Protein AF-A0AA39C8E6-F1 (afdb_monomer_lite)

Radius of gyration: 32.28 Å; chains: 1; bounding box: 75×62×58 Å

Sequence (168 aa):
MKTKFEVIIWYKMNLIAKLMSVDSYNWTKIEKTLNQGYHQQRESKMFLYKLCTLLILVLIILMSCFNDTNAGARKRFRRSPLINLHCPNHYGFYENEKLSAILKLDKVCDDCYYLFREPFIHTSCRNNCFTSKYFKYCAENLLLDDDEMKQLKDNVKTLQPSLLEFWT

InterPro domains:
  IPR001166 Hyperglycemic hormone [PR00550] (98-114)
  IPR001166 Hyperglycemic hormone [PR00550] (114-129)
  IPR001166 Hyperglycemic hormone [PR00550] (129-139)
  IPR018251 Crustacean neurohormone, conserved site [PS01250] (121-138)
  IPR031098 Crustacean CHH/MIH/GIH neurohormone family [PF01147] (100-156)
  IPR031098 Crustacean CHH/MIH/GIH neurohormone family [PTHR35981] (45-161)
  IPR035957 Crustacean CHH/MIH/GIH neurohormone superfamily [G3DSA:1.10.2010.10] (81-162)
  IPR035957 Crustacean CHH/MIH/GIH neurohormone superfamily [SSF81778] (91-159)

Foldseek 3Di:
DDDPVVVVVVVVVVVVCVVPPPPDDPVVVVVVVVVVVVVVPCPVVVVVVVVVVVVVVVVVVVVVVVPVVPPPPPPPPPPPPCVPQDAVQPPDPPDPLLVVLLVLLLVLLVVLCVVVVDPVLSVQCSPNNNLHPSSVVSVVVVPDDPVSVVSNLVSSCVRPVPRNVSPD

Structure (mmCIF, N/CA/C/O backbone):
data_AF-A0AA39C8E6-F1
#
_entry.id   AF-A0AA39C8E6-F1
#
loop_
_atom_site.group_PDB
_atom_site.id
_atom_site.type_symbol
_atom_site.label_atom_id
_atom_site.label_alt_id
_atom_site.label_comp_id
_atom_site.label_asym_id
_atom_site.label_entity_id
_atom_site.label_seq_id
_atom_site.pdbx_PDB_ins_code
_atom_site.Cartn_x
_atom_site.Cartn_y
_atom_site.Cartn_z
_atom_site.occupancy
_atom_site.B_iso_or_equiv
_atom_site.auth_seq_id
_atom_site.auth_comp_id
_atom_site.auth_asym_id
_atom_site.auth_atom_id
_atom_site.pdbx_PDB_model_num
ATOM 1 N N . MET A 1 1 ? 25.438 -30.500 -33.688 1.00 45.16 1 MET A N 1
ATOM 2 C CA . MET A 1 1 ? 24.826 -29.202 -34.043 1.00 45.16 1 MET A CA 1
ATOM 3 C C . MET A 1 1 ? 25.709 -28.115 -33.428 1.00 45.16 1 MET A C 1
ATOM 5 O O . MET A 1 1 ? 25.653 -27.929 -32.221 1.00 45.16 1 MET A O 1
ATOM 9 N N . LYS A 1 2 ? 26.653 -27.538 -34.190 1.00 53.69 2 LYS A N 1
ATOM 10 C CA . LYS A 1 2 ? 27.642 -26.584 -33.643 1.00 53.69 2 LYS A CA 1
ATOM 11 C C . LYS A 1 2 ? 26.979 -25.221 -33.430 1.00 53.69 2 LYS A C 1
ATOM 13 O O . LYS A 1 2 ? 26.263 -24.746 -34.309 1.00 53.69 2 LYS A O 1
ATOM 18 N N . THR A 1 3 ? 27.166 -24.626 -32.254 1.00 64.88 3 THR A N 1
ATOM 19 C CA . THR A 1 3 ? 26.584 -23.320 -31.913 1.00 64.88 3 THR A CA 1
ATOM 20 C C . THR A 1 3 ? 27.220 -22.222 -32.770 1.00 64.88 3 THR A C 1
ATOM 22 O O . THR A 1 3 ? 28.367 -22.343 -33.203 1.00 64.88 3 THR A O 1
ATOM 25 N N . LYS A 1 4 ? 26.494 -21.118 -33.011 1.00 63.19 4 LYS A N 1
ATOM 26 C CA . LYS A 1 4 ? 26.994 -19.959 -33.786 1.00 63.19 4 LYS A CA 1
ATOM 27 C C . LYS A 1 4 ? 28.356 -19.449 -33.283 1.00 63.19 4 LYS A C 1
ATOM 29 O O . LYS A 1 4 ? 29.141 -18.932 -34.069 1.00 63.19 4 LYS A O 1
ATOM 34 N N . PHE A 1 5 ? 28.652 -19.644 -31.998 1.00 52.03 5 PHE A N 1
ATOM 35 C CA . PHE A 1 5 ? 29.916 -19.262 -31.374 1.00 52.03 5 PHE A CA 1
ATOM 36 C C . PHE A 1 5 ? 31.109 -20.112 -31.849 1.00 52.03 5 PHE A C 1
ATOM 38 O O . PHE A 1 5 ? 32.183 -19.565 -32.090 1.00 52.03 5 PHE A O 1
ATOM 45 N N . GLU A 1 6 ? 30.928 -21.418 -32.074 1.00 57.59 6 GLU A N 1
ATOM 46 C CA . GLU A 1 6 ? 32.010 -22.290 -32.559 1.00 57.59 6 GLU A CA 1
ATOM 47 C C . GLU A 1 6 ? 32.420 -21.977 -33.999 1.00 57.59 6 GLU A C 1
ATOM 49 O O . GLU A 1 6 ? 33.600 -22.036 -34.339 1.00 57.59 6 GLU A O 1
ATOM 54 N N . VAL A 1 7 ? 31.455 -21.591 -34.838 1.00 67.50 7 VAL A N 1
ATOM 55 C CA . VAL A 1 7 ? 31.718 -21.195 -36.230 1.00 67.50 7 VAL A CA 1
ATOM 56 C C . VAL A 1 7 ? 32.556 -19.917 -36.276 1.00 67.50 7 VAL A C 1
ATOM 58 O O . VAL A 1 7 ? 33.489 -19.815 -37.069 1.00 67.50 7 VAL A O 1
ATOM 61 N N . ILE A 1 8 ? 32.270 -18.964 -35.385 1.00 66.75 8 ILE A N 1
ATOM 62 C CA . ILE A 1 8 ? 32.994 -17.690 -35.292 1.00 66.75 8 ILE A CA 1
ATOM 63 C C . ILE A 1 8 ? 34.424 -17.905 -34.789 1.00 66.75 8 ILE A C 1
ATOM 65 O O . ILE A 1 8 ? 35.355 -17.307 -35.330 1.00 66.75 8 ILE A O 1
ATOM 69 N N . ILE A 1 9 ? 34.619 -18.768 -33.786 1.00 70.56 9 ILE A N 1
ATOM 70 C CA . ILE A 1 9 ? 35.957 -19.107 -33.282 1.00 70.56 9 ILE A CA 1
ATOM 71 C C . ILE A 1 9 ? 36.775 -19.788 -34.381 1.00 70.56 9 ILE A C 1
ATOM 73 O O . ILE A 1 9 ? 37.915 -19.391 -34.616 1.00 70.56 9 ILE A O 1
ATOM 77 N N . TRP A 1 10 ? 36.182 -20.737 -35.110 1.00 75.69 10 TRP A N 1
ATOM 78 C CA . TRP A 1 10 ? 36.846 -21.401 -36.231 1.00 75.69 10 TRP A CA 1
ATOM 79 C C . TRP A 1 10 ? 37.270 -20.403 -37.317 1.00 75.69 10 TRP A C 1
ATOM 81 O O . TRP A 1 10 ? 38.420 -20.419 -37.753 1.00 75.69 10 TRP A O 1
ATOM 91 N N . TYR A 1 11 ? 36.390 -19.469 -37.692 1.00 72.06 11 TYR A N 1
ATOM 92 C CA . TYR A 1 11 ? 36.696 -18.449 -38.699 1.00 72.06 11 TYR A CA 1
ATOM 93 C C . TYR A 1 11 ? 37.813 -17.497 -38.258 1.00 72.06 11 TYR A C 1
ATOM 95 O O . TYR A 1 11 ? 38.703 -17.179 -39.046 1.00 72.06 11 TYR A O 1
ATOM 103 N N . LYS A 1 12 ? 37.798 -17.062 -36.992 1.00 77.38 12 LYS A N 1
ATOM 104 C CA . LYS A 1 12 ? 38.833 -16.176 -36.441 1.00 77.38 12 LYS A CA 1
ATOM 105 C C . LYS A 1 12 ? 40.186 -16.869 -36.332 1.00 77.38 12 LYS A C 1
ATOM 107 O O . LYS A 1 12 ? 41.192 -16.273 -36.697 1.00 77.38 12 LYS A O 1
ATOM 112 N N . MET A 1 13 ? 40.215 -18.119 -35.876 1.00 73.19 13 MET A N 1
ATOM 113 C CA . MET A 1 13 ? 41.457 -18.890 -35.784 1.00 73.19 13 MET A CA 1
ATOM 114 C C . MET A 1 13 ? 42.050 -19.167 -37.169 1.00 73.19 13 MET A C 1
ATOM 116 O O . MET A 1 13 ? 43.257 -19.037 -37.352 1.00 73.19 13 MET A O 1
ATOM 120 N N . ASN A 1 14 ? 41.209 -19.460 -38.163 1.00 68.44 14 ASN A N 1
ATOM 121 C CA . ASN A 1 14 ? 41.651 -19.691 -39.538 1.00 68.44 14 ASN A CA 1
ATOM 122 C C . ASN A 1 14 ? 42.183 -18.402 -40.200 1.00 68.44 14 ASN A C 1
ATOM 124 O O . ASN A 1 14 ? 43.194 -18.422 -40.897 1.00 68.44 14 ASN A O 1
ATOM 128 N N . LEU A 1 15 ? 41.556 -17.253 -39.921 1.00 69.12 15 LEU A N 1
ATOM 129 C CA . LEU A 1 15 ? 42.025 -15.951 -40.404 1.00 69.12 15 LEU A CA 1
ATOM 130 C C . LEU A 1 15 ? 43.376 -15.556 -39.785 1.00 69.12 15 LEU A C 1
ATOM 132 O O . LEU A 1 15 ? 44.253 -15.076 -40.495 1.00 69.12 15 LEU A O 1
ATOM 136 N N . ILE A 1 16 ? 43.563 -15.800 -38.484 1.00 67.81 16 ILE A N 1
ATOM 137 C CA . ILE A 1 16 ? 44.834 -15.546 -37.790 1.00 67.81 16 ILE A CA 1
ATOM 138 C C . ILE A 1 16 ? 45.936 -16.471 -38.322 1.00 67.81 16 ILE A C 1
ATOM 140 O O . ILE A 1 16 ? 47.034 -16.002 -38.609 1.00 67.81 16 ILE A O 1
ATOM 144 N N . ALA A 1 17 ? 45.641 -17.756 -38.540 1.00 61.72 17 ALA A N 1
ATOM 145 C CA . ALA A 1 17 ? 46.598 -18.701 -39.117 1.00 61.72 17 ALA A CA 1
ATOM 146 C C . ALA A 1 17 ? 47.059 -18.273 -40.522 1.00 61.72 17 ALA A C 1
ATOM 148 O O . ALA A 1 17 ? 48.250 -18.322 -40.829 1.00 61.72 17 ALA A O 1
ATOM 149 N N . LYS A 1 18 ? 46.131 -17.767 -41.346 1.00 68.94 18 LYS A N 1
ATOM 150 C CA . LYS A 1 18 ? 46.417 -17.284 -42.703 1.00 68.94 18 LYS A CA 1
ATOM 151 C C . LYS A 1 18 ? 47.224 -15.978 -42.728 1.00 68.94 18 LYS A C 1
ATOM 153 O O . LYS A 1 18 ? 47.956 -15.745 -43.683 1.00 68.94 18 LYS A O 1
ATOM 158 N N . LEU A 1 19 ? 47.123 -15.154 -41.680 1.00 61.25 19 LEU A N 1
ATOM 159 C CA . LEU A 1 19 ? 47.907 -13.922 -41.510 1.00 61.25 19 LEU A CA 1
ATOM 160 C C . LEU A 1 19 ? 49.355 -14.177 -41.067 1.00 61.25 19 LEU A C 1
ATOM 162 O O . LEU A 1 19 ? 50.203 -13.314 -41.270 1.00 61.25 19 LEU A O 1
ATOM 166 N N . MET A 1 20 ? 49.652 -15.335 -40.472 1.00 54.06 20 MET A N 1
ATOM 167 C CA . MET A 1 20 ? 50.971 -15.614 -39.892 1.00 54.06 20 MET A CA 1
ATOM 168 C C . MET A 1 20 ? 51.906 -16.443 -40.792 1.00 54.06 20 MET A C 1
ATOM 170 O O . MET A 1 20 ? 53.027 -16.709 -40.373 1.00 54.06 20 MET A O 1
ATOM 174 N N . SER A 1 21 ? 51.504 -16.842 -42.012 1.00 52.75 21 SER A N 1
ATOM 175 C CA . SER A 1 21 ? 52.337 -17.674 -42.914 1.00 52.75 21 SER A CA 1
ATOM 176 C C . SER A 1 21 ? 52.902 -18.941 -42.228 1.00 52.75 21 SER A C 1
ATOM 178 O O . SER A 1 21 ? 54.016 -19.385 -42.518 1.00 52.75 21 SER A O 1
ATOM 180 N N . VAL A 1 22 ? 52.162 -19.522 -41.277 1.00 53.75 22 VAL A N 1
ATOM 181 C CA . VAL A 1 22 ? 52.589 -20.724 -40.545 1.00 53.75 22 VAL A CA 1
ATOM 182 C C . VAL A 1 22 ? 52.001 -21.956 -41.233 1.00 53.75 22 VAL A C 1
ATOM 184 O O . VAL A 1 22 ? 50.956 -22.457 -40.832 1.00 53.75 22 VAL A O 1
ATOM 187 N N . ASP A 1 23 ? 52.686 -22.468 -42.255 1.00 55.69 23 ASP A N 1
ATOM 188 C CA . ASP A 1 23 ? 52.251 -23.654 -43.017 1.00 55.69 23 ASP A CA 1
ATOM 189 C C . ASP A 1 23 ? 52.727 -24.997 -42.432 1.00 55.69 23 ASP A C 1
ATOM 191 O O . ASP A 1 23 ? 52.720 -26.022 -43.108 1.00 55.69 23 ASP A O 1
ATOM 195 N N . SER A 1 24 ? 53.136 -25.056 -41.162 1.00 53.06 24 SER A N 1
ATOM 196 C CA . SER A 1 24 ? 53.671 -26.307 -40.608 1.00 53.06 24 SER A CA 1
ATOM 197 C C . SER A 1 24 ? 53.252 -26.554 -39.169 1.00 53.06 24 SER A C 1
ATOM 199 O O . SER A 1 24 ? 54.050 -26.491 -38.239 1.00 53.06 24 SER A O 1
ATOM 201 N N . TYR A 1 25 ? 51.978 -26.886 -38.974 1.00 59.12 25 TYR A N 1
ATOM 202 C CA . TYR A 1 25 ? 51.586 -27.662 -37.805 1.00 59.12 25 TYR A CA 1
ATOM 203 C C . TYR A 1 25 ? 50.675 -28.812 -38.217 1.00 59.12 25 TYR A C 1
ATOM 205 O O . TYR A 1 25 ? 49.621 -28.630 -38.822 1.00 59.12 25 TYR A O 1
ATOM 213 N N . ASN A 1 26 ? 51.110 -30.031 -37.895 1.00 5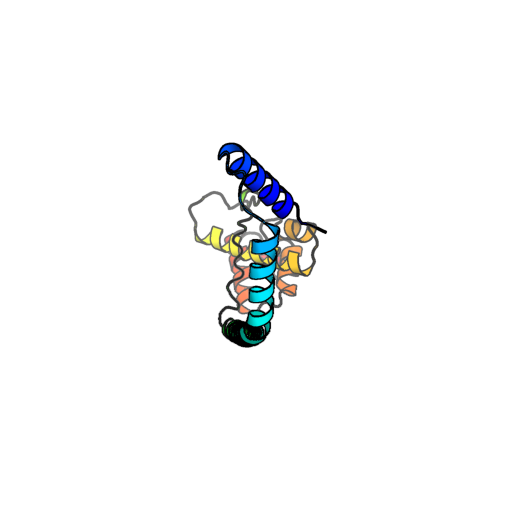7.28 26 ASN A N 1
ATOM 214 C CA . ASN A 1 26 ? 50.364 -31.250 -38.171 1.00 57.28 26 ASN A CA 1
ATOM 215 C C . ASN A 1 26 ? 49.216 -31.384 -37.154 1.00 57.28 26 ASN A C 1
ATOM 217 O O . ASN A 1 26 ? 49.341 -32.058 -36.127 1.00 57.28 26 ASN A O 1
ATOM 221 N N . TRP A 1 27 ? 48.105 -30.699 -37.438 1.00 49.91 27 TRP A N 1
ATOM 222 C CA . TRP A 1 27 ? 46.911 -30.606 -36.590 1.00 49.91 27 TRP A CA 1
ATOM 223 C C . TRP A 1 27 ? 46.366 -31.970 -36.159 1.00 49.91 27 TRP A C 1
ATOM 225 O O . TRP A 1 27 ? 45.916 -32.115 -35.029 1.00 49.91 27 TRP A O 1
ATOM 235 N N . THR A 1 28 ? 46.522 -33.002 -36.992 1.00 60.41 28 THR A N 1
ATOM 236 C CA . THR A 1 28 ? 46.072 -34.369 -36.679 1.00 60.41 28 THR A CA 1
ATOM 237 C C . THR A 1 28 ? 46.850 -35.012 -35.523 1.00 60.41 28 THR A C 1
ATOM 239 O O . THR A 1 28 ? 46.296 -35.798 -34.752 1.00 60.41 28 THR A O 1
ATOM 242 N N . LYS A 1 29 ? 48.133 -34.661 -35.360 1.00 67.38 29 LYS A N 1
ATOM 243 C CA . LYS A 1 29 ? 48.990 -35.146 -34.267 1.00 67.38 29 LYS A CA 1
ATOM 244 C C . LYS A 1 29 ? 48.697 -34.407 -32.960 1.00 67.38 29 LYS A C 1
ATOM 246 O O . LYS A 1 29 ? 48.702 -35.019 -31.891 1.00 67.38 29 LYS A O 1
ATOM 251 N N . ILE A 1 30 ? 48.383 -33.116 -33.051 1.00 61.22 30 ILE A N 1
ATOM 252 C CA . ILE A 1 30 ? 47.962 -32.302 -31.904 1.00 61.22 30 ILE A CA 1
ATOM 253 C C . ILE A 1 30 ? 46.578 -32.749 -31.417 1.00 61.22 30 ILE A C 1
ATOM 255 O O . ILE A 1 30 ? 46.396 -32.969 -30.223 1.00 61.22 30 ILE A O 1
ATOM 259 N N . GLU A 1 31 ? 45.632 -32.979 -32.327 1.00 60.62 31 GLU A N 1
ATOM 260 C CA . GLU A 1 31 ? 44.261 -33.383 -31.999 1.00 60.62 31 GLU A CA 1
ATOM 261 C C . GLU A 1 31 ? 44.201 -34.758 -31.317 1.00 60.62 31 GLU A C 1
ATOM 263 O O . GLU A 1 31 ? 43.478 -34.930 -30.337 1.00 60.62 31 GLU A O 1
ATOM 268 N N . LYS A 1 32 ? 45.023 -35.723 -31.754 1.00 64.88 32 LYS A N 1
ATOM 269 C CA . LYS A 1 32 ? 45.113 -37.040 -31.097 1.00 64.88 32 LYS A CA 1
ATOM 270 C C . LYS A 1 32 ? 45.687 -36.954 -29.680 1.00 64.88 32 LYS A C 1
ATOM 272 O O . LYS A 1 32 ? 45.129 -37.561 -28.768 1.00 64.88 32 LYS A O 1
ATOM 277 N N . THR A 1 33 ? 46.743 -36.164 -29.481 1.00 59.72 33 THR A N 1
ATOM 278 C CA . THR A 1 33 ? 47.382 -35.996 -28.163 1.00 59.72 33 THR A CA 1
ATOM 279 C C . THR A 1 33 ? 46.483 -35.221 -27.187 1.00 59.72 33 THR A C 1
ATOM 281 O O . THR A 1 33 ? 46.385 -35.580 -26.014 1.00 59.72 33 THR A O 1
ATOM 284 N N . LEU A 1 34 ? 45.755 -34.206 -27.671 1.00 60.44 34 LEU A N 1
ATOM 285 C CA . LEU A 1 34 ? 44.789 -33.451 -26.864 1.00 60.44 34 LEU A CA 1
ATOM 286 C C . LEU A 1 34 ? 43.562 -34.295 -26.485 1.00 60.44 34 LEU A C 1
ATOM 288 O O . LEU A 1 34 ? 43.136 -34.263 -25.329 1.00 60.44 34 LEU A O 1
ATOM 292 N N . ASN A 1 35 ? 43.027 -35.101 -27.409 1.00 58.22 35 ASN A N 1
ATOM 293 C CA . ASN A 1 35 ? 41.875 -35.963 -27.123 1.00 58.22 35 ASN A CA 1
ATOM 294 C C . ASN A 1 35 ? 42.213 -37.123 -26.170 1.00 58.22 35 ASN A C 1
ATOM 296 O O . ASN A 1 35 ? 41.383 -37.473 -25.329 1.00 58.22 35 ASN A O 1
ATOM 300 N N . GLN A 1 36 ? 43.423 -37.693 -26.239 1.00 59.41 36 GLN A N 1
ATOM 301 C CA . GLN A 1 36 ? 43.854 -38.741 -25.300 1.00 59.41 36 GLN A CA 1
ATOM 302 C C . GLN A 1 36 ? 44.042 -38.216 -23.867 1.00 59.41 36 GLN A C 1
ATOM 304 O O . GLN A 1 36 ? 43.645 -38.891 -22.919 1.00 59.41 36 GLN A O 1
ATOM 309 N N . GLY A 1 37 ? 44.546 -36.990 -23.688 1.00 50.69 37 GLY A N 1
ATOM 310 C CA . GLY A 1 37 ? 44.621 -36.355 -22.365 1.00 50.69 37 GLY A CA 1
ATOM 311 C C . GLY A 1 37 ? 43.248 -36.008 -21.771 1.00 50.69 37 GLY A C 1
ATOM 312 O O . GLY A 1 37 ? 43.049 -36.108 -20.560 1.00 50.69 37 GLY A O 1
ATOM 313 N N . TYR A 1 38 ? 42.275 -35.650 -22.615 1.00 48.34 38 TYR A N 1
ATOM 314 C CA . TYR A 1 38 ? 40.934 -35.247 -22.180 1.00 48.34 38 TYR A CA 1
ATOM 315 C C . TYR A 1 38 ? 40.115 -36.403 -21.581 1.00 48.34 38 TYR A C 1
ATOM 317 O O . TYR A 1 38 ? 39.396 -36.206 -20.600 1.00 48.34 38 TYR A O 1
ATOM 325 N N . HIS A 1 39 ? 40.235 -37.620 -22.124 1.00 44.38 39 HIS A N 1
ATOM 326 C CA . HIS A 1 39 ? 39.447 -38.767 -21.656 1.00 44.38 39 HIS A CA 1
ATOM 327 C C . HIS A 1 39 ? 39.937 -39.327 -20.310 1.00 44.38 39 HIS A C 1
ATOM 329 O O . HIS A 1 39 ? 39.117 -39.664 -19.457 1.00 44.38 39 HIS A O 1
ATOM 335 N N . GLN A 1 40 ? 41.253 -39.354 -20.074 1.00 44.41 40 GLN A N 1
ATOM 336 C CA . GLN A 1 40 ? 41.832 -39.901 -18.839 1.00 44.41 40 GLN A CA 1
ATOM 337 C C . GLN A 1 40 ? 41.664 -38.971 -17.623 1.00 44.41 40 GLN A C 1
ATOM 339 O O . GLN A 1 40 ? 41.705 -39.419 -16.481 1.00 44.41 40 GLN A O 1
ATOM 344 N N . GLN A 1 41 ? 41.411 -37.678 -17.849 1.00 42.75 41 GLN A N 1
ATOM 345 C CA . GLN A 1 41 ? 41.185 -36.691 -16.785 1.00 42.75 41 GLN A CA 1
ATOM 346 C C . GLN A 1 41 ? 39.700 -36.465 -16.448 1.00 42.75 41 GLN A C 1
ATOM 348 O O . GLN A 1 41 ? 39.387 -35.668 -15.557 1.00 42.75 41 GLN A O 1
ATOM 353 N N . ARG A 1 42 ? 38.784 -37.136 -17.162 1.00 46.97 42 ARG A N 1
ATOM 354 C CA . ARG A 1 42 ? 37.334 -36.936 -17.049 1.00 46.97 42 ARG A CA 1
ATOM 355 C C . ARG A 1 42 ? 36.757 -37.621 -15.807 1.00 46.97 42 ARG A C 1
ATOM 357 O O . ARG A 1 42 ? 35.996 -36.992 -15.092 1.00 46.97 42 ARG A O 1
ATOM 364 N N . GLU A 1 43 ? 37.173 -38.838 -15.473 1.00 53.38 43 GLU A N 1
ATOM 365 C CA . GLU A 1 43 ? 36.584 -39.619 -14.367 1.00 53.38 43 GLU A CA 1
ATOM 366 C C . GLU A 1 43 ? 36.779 -38.965 -12.980 1.00 53.38 43 GLU A C 1
ATOM 368 O O . GLU A 1 43 ? 35.826 -38.845 -12.215 1.00 53.38 43 GLU A O 1
ATOM 373 N N . SER A 1 44 ? 37.969 -38.439 -12.661 1.00 57.19 44 SER A N 1
ATOM 374 C CA . SER A 1 44 ? 38.257 -37.870 -11.328 1.00 57.19 44 SER A CA 1
ATOM 375 C C . SER A 1 44 ? 37.668 -36.471 -11.115 1.00 57.19 44 SER A C 1
ATOM 377 O O . SER A 1 44 ? 37.121 -36.169 -10.052 1.00 57.19 44 SER A O 1
ATOM 379 N N . LYS A 1 45 ? 37.695 -35.619 -12.149 1.00 58.97 45 LYS A N 1
ATOM 380 C CA . LYS A 1 45 ? 37.052 -34.294 -12.125 1.00 58.97 45 LYS A CA 1
ATOM 381 C C . LYS A 1 45 ? 35.528 -34.411 -12.076 1.00 58.97 45 LYS A C 1
ATOM 383 O O . LYS A 1 45 ? 34.868 -33.493 -11.585 1.00 58.97 45 LYS A O 1
ATOM 388 N N . MET A 1 46 ? 34.982 -35.547 -12.532 1.00 61.06 46 MET A N 1
ATOM 389 C CA . MET A 1 46 ? 33.549 -35.808 -12.504 1.00 61.06 46 MET A CA 1
ATOM 390 C C . MET A 1 46 ? 33.004 -36.030 -11.078 1.00 61.06 46 MET A C 1
ATOM 392 O O . MET A 1 46 ? 31.861 -35.687 -10.787 1.00 61.06 46 MET A O 1
ATOM 396 N N . PHE A 1 47 ? 33.822 -36.539 -10.155 1.00 69.75 47 PHE A N 1
ATOM 397 C CA . PHE A 1 47 ? 33.430 -36.662 -8.746 1.00 69.75 47 PHE A CA 1
ATOM 398 C C . PHE A 1 47 ? 33.477 -35.324 -8.011 1.00 69.75 47 PHE A C 1
ATOM 400 O O . PHE A 1 47 ? 32.567 -35.009 -7.246 1.00 69.75 47 PHE A O 1
ATOM 407 N N . LEU A 1 48 ? 34.492 -34.506 -8.298 1.00 74.94 48 LEU A N 1
ATOM 408 C CA . LEU A 1 48 ? 34.646 -33.190 -7.685 1.00 74.94 48 LEU A CA 1
ATOM 409 C C . LEU A 1 48 ? 33.500 -32.243 -8.055 1.00 74.94 48 LEU A C 1
ATOM 411 O O . LEU A 1 48 ? 32.932 -31.630 -7.155 1.00 74.94 48 LEU A O 1
ATOM 415 N N . TYR A 1 49 ? 33.084 -32.164 -9.331 1.00 81.19 49 TYR A N 1
ATOM 416 C CA . TYR A 1 49 ? 31.938 -31.305 -9.665 1.00 81.19 49 TYR A CA 1
ATOM 417 C C . TYR A 1 49 ? 30.640 -31.825 -9.043 1.00 81.19 49 TYR A C 1
ATOM 419 O O . TYR A 1 49 ? 29.837 -31.006 -8.621 1.00 81.19 49 TYR A O 1
ATOM 427 N N . LYS A 1 50 ? 30.440 -33.149 -8.929 1.00 85.12 50 LYS A N 1
ATOM 428 C CA . LYS A 1 50 ? 29.248 -33.714 -8.274 1.00 85.12 50 LYS A CA 1
ATOM 429 C C . LYS A 1 50 ? 29.198 -33.346 -6.791 1.00 85.12 50 LYS A C 1
ATOM 431 O O . LYS A 1 50 ? 28.169 -32.862 -6.324 1.00 85.12 50 LYS A O 1
ATOM 436 N N . LEU A 1 51 ? 30.315 -33.495 -6.076 1.00 88.12 51 LEU A N 1
ATOM 437 C CA . LEU A 1 51 ? 30.436 -33.082 -4.675 1.00 88.12 51 LEU A CA 1
ATOM 438 C C . LEU A 1 51 ? 30.212 -31.575 -4.514 1.00 88.12 51 LEU A C 1
ATOM 440 O O . LEU A 1 51 ? 29.427 -31.166 -3.663 1.00 88.12 51 LEU A O 1
ATOM 444 N N . CYS A 1 52 ? 30.807 -30.750 -5.379 1.00 87.88 52 CYS A N 1
ATOM 445 C CA . CYS A 1 52 ? 30.568 -29.309 -5.373 1.00 87.88 52 CYS A CA 1
ATOM 446 C C . CYS A 1 52 ? 29.102 -28.963 -5.670 1.00 87.88 52 CYS A C 1
ATOM 448 O O . CYS A 1 52 ? 28.535 -28.131 -4.972 1.00 87.88 52 CYS A O 1
ATOM 450 N N . THR A 1 53 ? 28.455 -29.610 -6.645 1.00 88.12 53 THR A N 1
ATOM 451 C CA . THR A 1 53 ? 27.036 -29.357 -6.943 1.00 88.12 53 THR A CA 1
ATOM 452 C C . THR A 1 53 ? 26.128 -29.734 -5.776 1.00 88.12 53 THR A C 1
ATOM 454 O O . THR A 1 53 ? 25.208 -28.982 -5.473 1.00 88.12 53 THR A O 1
ATOM 457 N N . LEU A 1 54 ? 26.407 -30.838 -5.074 1.00 89.62 54 LEU A N 1
ATOM 458 C CA . LEU A 1 54 ? 25.642 -31.243 -3.894 1.00 89.62 54 LEU A CA 1
ATOM 459 C C . LEU A 1 54 ? 25.831 -30.256 -2.735 1.00 89.62 54 LEU A C 1
ATOM 461 O O . LEU A 1 54 ? 24.847 -29.841 -2.130 1.00 89.62 54 LEU A O 1
ATOM 465 N N . LEU A 1 55 ? 27.066 -29.818 -2.474 1.00 91.06 55 LEU A N 1
ATOM 466 C CA . LEU A 1 55 ? 27.353 -28.813 -1.444 1.00 91.06 55 LEU A CA 1
ATOM 467 C C . LEU A 1 55 ? 26.668 -27.473 -1.746 1.00 91.06 55 LEU A C 1
ATOM 469 O O . LEU A 1 55 ? 26.070 -26.876 -0.855 1.00 91.06 55 LEU A O 1
ATOM 473 N N . ILE A 1 56 ? 26.693 -27.023 -3.003 1.00 91.31 56 ILE A N 1
ATOM 474 C CA . ILE A 1 56 ? 26.026 -25.785 -3.430 1.00 91.31 56 ILE A CA 1
ATOM 475 C C . ILE A 1 56 ? 24.504 -25.892 -3.253 1.00 91.31 56 ILE A C 1
ATOM 477 O O . ILE A 1 56 ? 23.889 -24.954 -2.752 1.00 91.31 56 ILE A O 1
ATOM 481 N N . LEU A 1 57 ? 23.890 -27.025 -3.610 1.00 89.50 57 LEU A N 1
ATOM 482 C CA . LEU A 1 57 ? 22.449 -27.234 -3.425 1.00 89.50 57 LEU A CA 1
ATOM 483 C C . LEU A 1 57 ? 22.049 -27.218 -1.945 1.00 89.50 57 LEU A C 1
ATOM 485 O O . LEU A 1 57 ? 21.059 -26.579 -1.595 1.00 89.50 57 LEU A O 1
ATOM 489 N N . VAL A 1 58 ? 22.837 -27.849 -1.070 1.00 91.75 58 VAL A N 1
ATOM 490 C CA . VAL A 1 58 ? 22.607 -27.813 0.383 1.00 91.75 58 VAL A CA 1
ATOM 491 C C . VAL A 1 58 ? 22.705 -26.381 0.916 1.00 91.75 58 VAL A C 1
ATOM 493 O O . VAL A 1 58 ? 21.831 -25.954 1.666 1.00 91.75 58 VAL A O 1
ATOM 496 N N . LEU A 1 59 ? 23.698 -25.600 0.479 1.00 86.50 59 LEU A N 1
ATOM 497 C CA . LEU A 1 59 ? 23.821 -24.189 0.859 1.00 86.50 59 LEU A CA 1
ATOM 498 C C . LEU A 1 59 ? 22.628 -23.346 0.380 1.00 86.50 59 LEU A C 1
ATOM 500 O O . LEU A 1 59 ? 22.129 -22.524 1.140 1.00 86.50 59 LEU A O 1
ATOM 504 N N . ILE A 1 60 ? 22.122 -23.565 -0.838 1.00 86.00 60 ILE A N 1
ATOM 505 C CA . ILE A 1 60 ? 20.935 -22.858 -1.356 1.00 86.00 60 ILE A CA 1
ATOM 506 C C . ILE A 1 60 ? 19.691 -23.169 -0.510 1.00 86.00 60 ILE A C 1
ATOM 508 O O . ILE A 1 60 ? 18.907 -22.265 -0.214 1.00 86.00 60 ILE A O 1
ATOM 512 N N . ILE A 1 61 ? 19.520 -24.425 -0.093 1.00 84.50 61 ILE A N 1
ATOM 513 C CA . ILE A 1 61 ? 18.411 -24.841 0.776 1.00 84.50 61 ILE A CA 1
ATOM 514 C C . ILE A 1 61 ? 18.527 -24.156 2.143 1.00 84.50 61 ILE A C 1
ATOM 516 O O . ILE A 1 61 ? 17.554 -23.573 2.615 1.00 84.50 61 ILE A O 1
ATOM 520 N N . LEU A 1 62 ? 19.724 -24.128 2.736 1.00 78.44 62 LEU A N 1
ATOM 521 C CA . LEU A 1 62 ? 19.973 -23.428 4.000 1.00 78.44 62 LEU A CA 1
ATOM 522 C C . LEU A 1 62 ? 19.695 -21.919 3.898 1.00 78.44 62 LEU A C 1
ATOM 524 O O . LEU A 1 62 ? 19.086 -21.350 4.800 1.00 78.44 62 LEU A O 1
ATOM 528 N N . MET A 1 63 ? 20.064 -21.278 2.785 1.00 73.69 63 MET A N 1
ATOM 529 C CA . MET A 1 63 ? 19.779 -19.855 2.544 1.00 73.69 63 MET A CA 1
ATOM 530 C C . MET A 1 63 ? 18.286 -19.580 2.328 1.00 73.69 63 MET A C 1
ATOM 532 O O . MET A 1 63 ? 17.795 -18.517 2.702 1.00 73.69 63 MET A O 1
ATOM 536 N N . SER A 1 64 ? 17.552 -20.537 1.758 1.00 72.25 64 SER A N 1
ATOM 537 C CA . SER A 1 64 ? 16.097 -20.439 1.594 1.00 72.25 64 SER A CA 1
ATOM 538 C C . SER A 1 64 ? 15.377 -20.524 2.942 1.00 72.25 64 SER A C 1
ATOM 540 O O . SER A 1 64 ? 14.421 -19.790 3.156 1.00 72.25 64 SER A O 1
ATOM 542 N N . CYS A 1 65 ? 15.882 -21.338 3.877 1.00 61.56 65 CYS A N 1
ATOM 543 C CA . CYS A 1 65 ? 15.343 -21.437 5.237 1.00 61.56 65 CYS A CA 1
ATOM 544 C C . CYS A 1 65 ? 15.697 -20.237 6.135 1.00 61.56 65 CYS A C 1
ATOM 546 O O . CYS A 1 65 ? 15.011 -19.996 7.122 1.00 61.56 65 CYS A O 1
ATOM 548 N N . PHE A 1 66 ? 16.761 -19.483 5.832 1.00 59.38 66 PHE A N 1
ATOM 549 C CA . PHE A 1 66 ? 17.196 -18.349 6.663 1.00 59.38 66 PHE A CA 1
ATOM 550 C C . PHE A 1 66 ? 16.502 -17.019 6.311 1.00 59.38 66 PHE A C 1
ATOM 552 O O . PHE A 1 66 ? 16.552 -16.065 7.087 1.00 59.38 66 PHE A O 1
ATOM 559 N N . ASN A 1 67 ? 15.832 -16.935 5.156 1.00 58.25 67 ASN A N 1
ATOM 560 C CA . ASN A 1 67 ? 15.211 -15.691 4.686 1.00 58.25 67 ASN A CA 1
ATOM 561 C C . ASN A 1 67 ? 13.784 -15.432 5.204 1.00 58.25 67 ASN A C 1
ATOM 563 O O . ASN A 1 67 ? 13.221 -14.377 4.904 1.00 58.25 67 ASN A O 1
ATOM 567 N N . ASP A 1 68 ? 13.240 -16.290 6.070 1.00 55.69 68 ASP A N 1
ATOM 568 C CA . ASP A 1 68 ? 11.967 -16.051 6.771 1.00 55.69 68 ASP A CA 1
ATOM 569 C C . ASP A 1 68 ? 12.115 -15.140 8.009 1.00 55.69 68 ASP A C 1
ATOM 571 O O . ASP A 1 68 ? 11.376 -15.240 8.983 1.00 55.69 68 ASP A O 1
ATOM 575 N N . THR A 1 69 ? 13.052 -14.188 7.964 1.00 56.47 69 THR A N 1
ATOM 576 C CA . THR A 1 69 ? 13.074 -13.021 8.869 1.00 56.47 69 THR A CA 1
ATOM 577 C C . THR A 1 69 ? 12.741 -11.711 8.160 1.00 56.47 69 THR A C 1
ATOM 579 O O . THR A 1 69 ? 12.864 -10.650 8.757 1.00 56.47 69 THR A O 1
ATOM 582 N N . ASN A 1 70 ? 12.257 -11.755 6.911 1.00 56.41 70 ASN A N 1
ATOM 583 C CA . ASN A 1 70 ? 11.762 -10.571 6.205 1.00 56.41 70 ASN A CA 1
ATOM 584 C C . ASN A 1 70 ? 10.544 -10.883 5.318 1.00 56.41 70 ASN A C 1
ATOM 586 O O . ASN A 1 70 ? 10.553 -10.632 4.109 1.00 56.41 70 ASN A O 1
ATOM 590 N N . ALA A 1 71 ? 9.428 -11.282 5.931 1.00 50.66 71 ALA A N 1
ATOM 591 C CA . ALA A 1 71 ? 8.084 -11.125 5.357 1.00 50.66 71 ALA A CA 1
ATOM 592 C C . ALA A 1 71 ? 7.669 -9.630 5.238 1.00 50.66 71 ALA A C 1
ATOM 594 O O . ALA A 1 71 ? 6.542 -9.247 5.526 1.00 50.66 71 ALA A O 1
ATOM 595 N N . GLY A 1 72 ? 8.597 -8.761 4.818 1.00 54.12 72 GLY A N 1
ATOM 596 C CA . GLY A 1 72 ? 8.431 -7.307 4.733 1.00 54.12 72 GLY A CA 1
ATOM 597 C C . GLY A 1 72 ? 9.175 -6.634 3.572 1.00 54.12 72 GLY A C 1
ATOM 598 O O . GLY A 1 72 ? 9.102 -5.414 3.432 1.00 54.12 72 GLY A O 1
ATOM 599 N N . ALA A 1 73 ? 9.865 -7.387 2.703 1.00 49.09 73 ALA A N 1
ATOM 600 C CA . ALA A 1 73 ? 10.749 -6.816 1.676 1.00 49.09 73 ALA A CA 1
ATOM 601 C C . ALA A 1 73 ? 10.295 -7.016 0.215 1.00 49.09 73 ALA A C 1
ATOM 603 O O . ALA A 1 73 ? 11.099 -6.882 -0.704 1.00 49.09 73 ALA A O 1
ATOM 604 N N . ARG A 1 74 ? 8.998 -7.224 -0.057 1.00 50.47 74 ARG A N 1
ATOM 605 C CA . ARG A 1 74 ? 8.429 -6.928 -1.390 1.00 50.47 74 ARG A CA 1
ATOM 606 C C . ARG A 1 74 ? 7.964 -5.472 -1.483 1.00 50.47 74 ARG A C 1
ATOM 608 O O . ARG A 1 74 ? 6.848 -5.199 -1.901 1.00 50.47 74 ARG A O 1
ATOM 615 N N . LYS A 1 75 ? 8.823 -4.500 -1.159 1.00 50.28 75 LYS A N 1
ATOM 616 C CA . LYS A 1 75 ? 8.600 -3.112 -1.601 1.00 50.28 75 LYS A CA 1
ATOM 617 C C . LYS A 1 75 ? 9.249 -2.932 -2.962 1.00 50.28 75 LYS A C 1
ATOM 619 O O . LYS A 1 75 ? 10.293 -2.304 -3.112 1.00 50.28 75 LYS A O 1
ATOM 624 N N . ARG A 1 76 ? 8.601 -3.504 -3.980 1.00 47.62 76 ARG A N 1
ATOM 625 C CA . ARG A 1 76 ? 8.787 -3.052 -5.355 1.00 47.62 76 ARG A CA 1
ATOM 626 C C . ARG A 1 76 ? 8.344 -1.596 -5.352 1.00 47.62 76 ARG A C 1
ATOM 628 O O . ARG A 1 76 ? 7.155 -1.310 -5.377 1.00 47.62 76 ARG A O 1
ATOM 635 N N . PHE A 1 77 ? 9.301 -0.682 -5.291 1.00 49.69 77 PHE A N 1
ATOM 636 C CA . PHE A 1 77 ?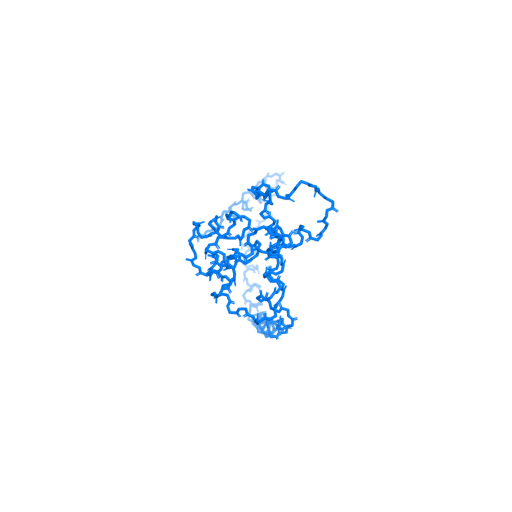 9.096 0.722 -5.598 1.00 49.69 77 PHE A CA 1
ATOM 637 C C . PHE A 1 77 ? 8.769 0.836 -7.093 1.00 49.69 77 PHE A C 1
ATOM 639 O O . PHE A 1 77 ? 9.552 1.307 -7.906 1.00 49.69 77 PHE A O 1
ATOM 646 N N . ARG A 1 78 ? 7.599 0.343 -7.495 1.00 46.88 78 ARG A N 1
ATOM 647 C CA . ARG A 1 78 ? 6.846 1.003 -8.542 1.00 46.88 78 ARG A CA 1
ATOM 648 C C . ARG A 1 78 ? 6.076 2.076 -7.799 1.00 46.88 78 ARG A C 1
ATOM 650 O O . ARG A 1 78 ? 4.967 1.837 -7.346 1.00 46.88 78 ARG A O 1
ATOM 657 N N . ARG A 1 79 ? 6.697 3.247 -7.629 1.00 52.31 79 ARG A N 1
ATOM 658 C CA . ARG A 1 79 ? 5.906 4.467 -7.499 1.00 52.31 79 ARG A CA 1
ATOM 659 C C . ARG A 1 79 ? 5.067 4.528 -8.775 1.00 52.31 79 ARG A C 1
ATOM 661 O O . ARG A 1 79 ? 5.562 4.984 -9.801 1.00 52.31 79 ARG A O 1
ATOM 668 N N . SER A 1 80 ? 3.840 4.015 -8.738 1.00 54.03 80 SER A N 1
ATOM 669 C CA . SER A 1 80 ? 2.793 4.573 -9.582 1.00 54.03 80 SER A CA 1
ATOM 670 C C . SER A 1 80 ? 2.794 6.053 -9.225 1.00 54.03 80 SER A C 1
ATOM 672 O O . SER A 1 80 ? 2.677 6.382 -8.041 1.00 54.03 80 SER A O 1
ATOM 674 N N . PRO A 1 81 ? 3.088 6.954 -10.169 1.00 53.47 81 PRO A N 1
ATOM 675 C CA . PRO A 1 81 ? 3.126 8.353 -9.827 1.00 53.47 81 PRO A CA 1
ATOM 676 C C . PRO A 1 81 ? 1.730 8.709 -9.318 1.00 53.47 81 PRO A C 1
ATOM 678 O O . PRO A 1 81 ? 0.752 8.533 -10.042 1.00 53.47 81 PRO A O 1
ATOM 681 N N . LEU A 1 82 ? 1.635 9.238 -8.097 1.00 60.88 82 LEU A N 1
ATOM 682 C CA . LEU A 1 82 ? 0.409 9.836 -7.547 1.00 60.88 82 LEU A CA 1
ATOM 683 C C . LEU A 1 82 ? -0.152 10.975 -8.436 1.00 60.88 82 LEU A C 1
ATOM 685 O O . LEU A 1 82 ? -1.176 11.559 -8.119 1.00 60.88 82 LEU A O 1
ATOM 689 N N . ILE A 1 83 ? 0.505 11.258 -9.568 1.00 53.88 83 ILE A N 1
ATOM 690 C CA . ILE A 1 83 ? 0.201 12.227 -10.626 1.00 53.88 83 ILE A CA 1
ATOM 691 C C . ILE A 1 83 ? -1.260 12.188 -11.093 1.00 53.88 83 ILE A C 1
ATOM 693 O O . ILE A 1 83 ? -1.785 13.227 -11.477 1.00 53.88 83 ILE A O 1
ATOM 697 N N . ASN A 1 84 ? -1.935 11.034 -11.042 1.00 55.75 84 ASN A N 1
ATOM 698 C CA . ASN A 1 84 ? -3.330 10.930 -11.491 1.00 55.75 84 ASN A CA 1
ATOM 699 C C . ASN A 1 84 ? -4.365 10.988 -10.359 1.00 55.75 84 ASN A C 1
ATOM 701 O O . ASN A 1 84 ? -5.562 11.006 -10.641 1.00 55.75 84 ASN A O 1
ATOM 705 N N . LEU A 1 85 ? -3.944 11.027 -9.092 1.00 70.62 85 LEU A N 1
ATOM 706 C CA . LEU A 1 85 ? -4.872 11.103 -7.969 1.00 70.62 85 LEU A CA 1
ATOM 707 C C . LEU A 1 85 ? -5.167 12.574 -7.638 1.00 70.62 85 LEU A C 1
ATOM 709 O O . LEU A 1 85 ? -4.465 13.206 -6.853 1.00 70.62 85 LEU A O 1
ATOM 713 N N . HIS A 1 86 ? -6.212 13.129 -8.252 1.00 62.66 86 HIS A N 1
ATOM 714 C CA . HIS A 1 86 ? -6.693 14.476 -7.938 1.00 62.66 86 HIS A CA 1
ATOM 715 C C . HIS A 1 86 ? -7.688 14.422 -6.783 1.00 62.66 86 HIS A C 1
ATOM 717 O O . HIS A 1 86 ? -8.881 14.200 -6.983 1.00 62.66 86 HIS A O 1
ATOM 723 N N . CYS A 1 87 ? -7.184 14.631 -5.568 1.00 70.56 87 CYS A N 1
ATOM 724 C CA . CYS A 1 87 ? -8.027 14.805 -4.396 1.00 70.56 87 CYS A CA 1
ATOM 725 C C . CYS A 1 87 ? -8.315 16.284 -4.109 1.00 70.56 87 CYS A C 1
ATOM 727 O O . CYS A 1 87 ? -7.365 17.069 -4.122 1.00 70.56 87 CYS A O 1
ATOM 729 N N . PRO A 1 88 ? -9.576 16.679 -3.806 1.00 62.00 88 PRO A N 1
ATOM 730 C CA . PRO A 1 88 ? -9.964 18.085 -3.619 1.00 62.00 88 PRO A CA 1
ATOM 731 C C . PRO A 1 88 ? -9.122 18.845 -2.583 1.00 62.00 88 PRO A C 1
ATOM 733 O O . PRO A 1 88 ? -8.939 20.050 -2.709 1.00 62.00 88 PRO A O 1
ATOM 736 N N . ASN A 1 89 ? -8.554 18.137 -1.599 1.00 60.09 89 ASN A N 1
ATOM 737 C CA . ASN A 1 89 ? -7.760 18.708 -0.506 1.00 60.09 89 ASN A CA 1
ATOM 738 C C . ASN A 1 89 ? -6.238 18.496 -0.653 1.00 60.09 89 ASN A C 1
ATOM 740 O O . ASN A 1 89 ? -5.502 18.606 0.327 1.00 60.09 89 ASN A O 1
ATOM 744 N N . HIS A 1 90 ? -5.744 18.184 -1.857 1.00 64.44 90 HIS A N 1
ATOM 745 C CA . HIS A 1 90 ? -4.319 17.930 -2.126 1.00 64.44 90 HIS A CA 1
ATOM 746 C C . HIS A 1 90 ? -3.528 19.192 -2.545 1.00 64.44 90 HIS A C 1
ATOM 748 O O . HIS A 1 90 ? -2.461 19.101 -3.155 1.00 64.44 90 HIS A O 1
ATOM 754 N N . TYR A 1 91 ? -4.030 20.397 -2.251 1.00 49.97 91 TYR A N 1
ATOM 755 C CA . TYR A 1 91 ? -3.331 21.637 -2.600 1.00 49.97 91 TYR A CA 1
ATOM 756 C C . TYR A 1 91 ? -2.198 21.931 -1.605 1.00 49.97 91 TYR A C 1
ATOM 758 O O . TYR A 1 91 ? -2.360 22.689 -0.654 1.00 49.97 91 TYR A O 1
ATOM 766 N N . GLY A 1 92 ? -1.042 21.299 -1.815 1.00 52.28 92 GLY A N 1
ATOM 767 C CA . GLY A 1 92 ? 0.192 21.619 -1.098 1.00 52.28 92 GLY A CA 1
ATOM 768 C C . GLY A 1 92 ? 1.132 20.427 -0.952 1.00 52.28 92 GLY A C 1
ATOM 769 O O . GLY A 1 92 ? 0.833 19.462 -0.259 1.00 52.28 92 GLY A O 1
ATOM 770 N N . PHE A 1 93 ? 2.319 20.523 -1.551 1.00 53.78 93 PHE A N 1
ATOM 771 C CA . PHE A 1 93 ? 3.389 19.514 -1.500 1.00 53.78 93 PHE A CA 1
ATOM 772 C C . PHE A 1 93 ? 4.104 19.436 -0.126 1.00 53.78 93 PHE A C 1
ATOM 774 O O . PHE A 1 93 ? 5.184 18.861 -0.026 1.00 53.78 93 PHE A O 1
ATOM 781 N N . TYR A 1 94 ? 3.536 20.040 0.926 1.00 52.97 94 TYR A N 1
ATOM 782 C CA . TYR A 1 94 ? 4.236 20.336 2.186 1.00 52.97 94 TYR A CA 1
ATOM 783 C C . TYR A 1 94 ? 3.607 19.724 3.444 1.00 52.97 94 TYR A C 1
ATOM 785 O O . TYR A 1 94 ? 4.162 19.875 4.529 1.00 52.97 94 TYR A O 1
ATOM 793 N N . GLU A 1 95 ? 2.505 18.981 3.332 1.00 60.16 95 GLU A N 1
ATOM 794 C CA . GLU A 1 95 ? 1.947 18.237 4.466 1.00 60.16 95 GLU A CA 1
ATOM 795 C C . GLU A 1 95 ? 2.311 16.752 4.346 1.00 60.16 95 GLU A C 1
ATOM 797 O O . GLU A 1 95 ? 1.584 15.949 3.756 1.00 60.16 95 GLU A O 1
ATOM 802 N N . ASN A 1 96 ? 3.470 16.386 4.909 1.00 69.81 96 ASN A N 1
ATOM 803 C CA . ASN A 1 96 ? 3.994 15.010 4.916 1.00 69.81 96 ASN A CA 1
ATOM 804 C C . ASN A 1 96 ? 2.955 13.978 5.403 1.00 69.81 96 ASN A C 1
ATOM 806 O O . ASN A 1 96 ? 2.949 12.832 4.952 1.00 69.81 96 ASN A O 1
ATOM 810 N N . GLU A 1 97 ? 2.059 14.395 6.300 1.00 76.25 97 GLU A N 1
ATOM 811 C CA . GLU A 1 97 ? 0.995 13.570 6.866 1.00 76.25 97 GLU A CA 1
ATOM 812 C C . GLU A 1 97 ? -0.041 13.135 5.815 1.00 76.25 97 GLU A C 1
ATOM 814 O O . GLU A 1 97 ? -0.248 11.933 5.631 1.00 76.25 97 GLU A O 1
ATOM 819 N N . LYS A 1 98 ? -0.626 14.073 5.054 1.00 77.94 98 LYS A N 1
ATOM 820 C CA . LYS A 1 98 ? -1.623 13.774 4.006 1.00 77.94 98 LYS A CA 1
ATOM 821 C C . LYS A 1 98 ? -1.049 12.881 2.909 1.00 77.94 98 LYS A C 1
ATOM 823 O O . LYS A 1 98 ? -1.703 11.939 2.464 1.00 77.94 98 LYS A O 1
ATOM 828 N N . LEU A 1 99 ? 0.199 13.127 2.513 1.00 79.06 99 LEU A N 1
ATOM 829 C CA . LEU A 1 99 ? 0.890 12.279 1.544 1.00 79.06 99 LEU A CA 1
ATOM 830 C C . LEU A 1 99 ? 1.052 10.845 2.068 1.00 79.06 99 LEU A C 1
ATOM 832 O O . LEU A 1 99 ? 0.837 9.883 1.329 1.00 79.06 99 LEU A O 1
ATOM 836 N N . SER A 1 100 ? 1.407 10.690 3.346 1.00 82.31 100 SER A N 1
ATOM 837 C CA . SER A 1 100 ? 1.542 9.372 3.966 1.00 82.31 100 SER A CA 1
ATOM 838 C C . SER A 1 100 ? 0.206 8.624 4.039 1.00 82.31 100 SER A C 1
ATOM 840 O O . SER A 1 100 ? 0.176 7.422 3.769 1.00 82.31 100 SER A O 1
ATOM 842 N N . ALA A 1 101 ? -0.895 9.330 4.315 1.00 85.00 101 ALA A N 1
ATOM 843 C CA . ALA A 1 101 ? -2.244 8.775 4.293 1.00 85.00 101 ALA A CA 1
ATOM 844 C C . ALA A 1 101 ? -2.608 8.271 2.889 1.00 85.00 101 ALA A C 1
ATOM 846 O O . ALA A 1 101 ? -2.984 7.111 2.737 1.00 85.00 101 ALA A O 1
ATOM 847 N N . ILE A 1 102 ? -2.394 9.086 1.849 1.00 85.62 102 ILE A N 1
ATOM 848 C CA . ILE A 1 102 ? -2.640 8.691 0.453 1.00 85.62 102 ILE A CA 1
ATOM 849 C C . ILE A 1 102 ? -1.841 7.444 0.085 1.00 85.62 102 ILE A C 1
ATOM 851 O O . ILE A 1 102 ? -2.410 6.503 -0.450 1.00 85.62 102 ILE A O 1
ATOM 855 N N . LEU A 1 103 ? -0.543 7.399 0.397 1.00 85.62 103 LEU A N 1
ATOM 856 C CA . LEU A 1 103 ? 0.309 6.249 0.074 1.00 85.62 103 LEU A CA 1
ATOM 857 C C . LEU A 1 103 ? -0.156 4.956 0.755 1.00 85.62 103 LEU A C 1
ATOM 859 O O . LEU A 1 103 ? -0.084 3.884 0.154 1.00 85.62 103 LEU A O 1
ATOM 863 N N . LYS A 1 104 ? -0.618 5.043 2.007 1.00 88.88 104 LYS A N 1
ATOM 864 C CA . LYS A 1 104 ? -1.161 3.888 2.734 1.00 88.88 104 LYS A CA 1
ATOM 865 C C . LYS A 1 104 ? -2.457 3.389 2.097 1.00 88.88 104 LYS A C 1
ATOM 867 O O . LYS A 1 104 ? -2.604 2.187 1.906 1.00 88.88 104 LYS A O 1
ATOM 872 N N . LEU A 1 105 ? -3.361 4.299 1.740 1.00 90.25 105 LEU A N 1
ATOM 873 C CA . LEU A 1 105 ? -4.633 3.961 1.096 1.00 90.25 105 LEU A CA 1
ATOM 874 C C . LEU A 1 105 ? -4.419 3.415 -0.327 1.00 90.25 105 LEU A C 1
ATOM 876 O O . LEU A 1 105 ? -5.060 2.444 -0.718 1.00 90.25 105 LEU A O 1
ATOM 880 N N .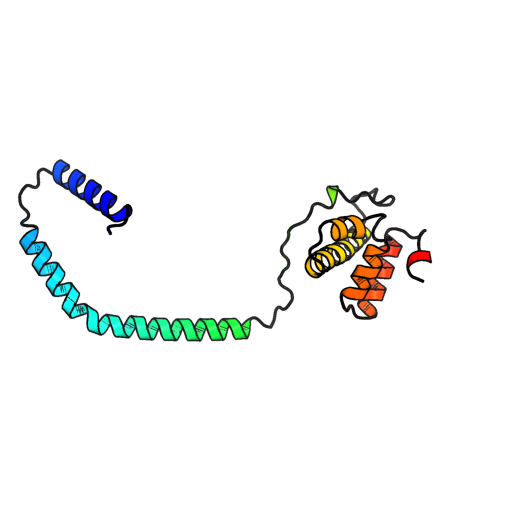 ASP A 1 106 ? -3.458 3.963 -1.074 1.00 89.75 106 ASP A N 1
ATOM 881 C CA . ASP A 1 106 ? -3.103 3.500 -2.421 1.00 89.75 106 ASP A CA 1
ATOM 882 C C . ASP A 1 106 ? -2.651 2.038 -2.422 1.00 89.75 106 ASP A C 1
ATOM 884 O O . ASP A 1 106 ? -3.038 1.254 -3.288 1.00 89.75 106 ASP A O 1
ATOM 888 N N . LYS A 1 107 ? -1.892 1.649 -1.390 1.00 90.38 107 LYS A N 1
ATOM 889 C CA . LYS A 1 107 ? -1.441 0.271 -1.201 1.00 90.38 107 LYS A CA 1
ATOM 890 C C . LYS A 1 107 ? -2.612 -0.703 -1.031 1.00 90.38 107 LYS A C 1
ATOM 892 O O . LYS A 1 107 ? -2.563 -1.789 -1.594 1.00 90.38 107 LYS A O 1
ATOM 897 N N . VAL A 1 108 ? -3.674 -0.316 -0.320 1.00 92.00 108 VAL A N 1
ATOM 898 C CA . VAL A 1 108 ? -4.885 -1.151 -0.184 1.00 92.00 108 VAL A CA 1
ATOM 899 C C . VAL A 1 108 ? -5.508 -1.414 -1.554 1.00 92.00 108 VAL A C 1
ATOM 901 O O . VAL A 1 108 ? -5.877 -2.547 -1.858 1.00 92.00 108 VAL A O 1
ATOM 904 N N . CYS A 1 109 ? -5.582 -0.393 -2.410 1.00 90.94 109 CYS A N 1
ATOM 905 C CA . CYS A 1 109 ? -6.096 -0.547 -3.769 1.00 90.94 109 CYS A CA 1
ATOM 906 C C . CYS A 1 109 ? -5.205 -1.440 -4.645 1.00 90.94 109 CYS A C 1
ATOM 908 O O . CYS A 1 109 ? -5.725 -2.223 -5.442 1.00 90.94 109 CYS A O 1
ATOM 910 N N . ASP A 1 110 ? -3.883 -1.354 -4.490 1.00 90.62 110 ASP A N 1
ATOM 911 C CA . ASP A 1 110 ? -2.930 -2.222 -5.187 1.00 90.62 110 ASP A CA 1
ATOM 912 C C . ASP A 1 110 ? -3.069 -3.685 -4.736 1.00 90.62 110 ASP A C 1
ATOM 914 O O . ASP A 1 110 ? -3.186 -4.585 -5.569 1.00 90.62 110 ASP A O 1
ATOM 918 N N . ASP A 1 111 ? -3.101 -3.927 -3.427 1.00 92.31 111 ASP A N 1
ATOM 919 C CA . ASP A 1 111 ? -3.243 -5.260 -2.834 1.00 92.31 111 ASP A CA 1
ATOM 920 C C . ASP A 1 111 ? -4.596 -5.889 -3.231 1.00 92.31 111 ASP A C 1
ATOM 922 O O . ASP A 1 111 ? -4.657 -7.048 -3.650 1.00 92.31 111 ASP A O 1
ATOM 926 N N . CYS A 1 112 ? -5.669 -5.095 -3.239 1.00 91.75 112 CYS A N 1
ATOM 927 C CA . CYS A 1 112 ? -6.989 -5.503 -3.718 1.00 91.75 112 CYS A CA 1
ATOM 928 C C . CYS A 1 112 ? -6.997 -5.837 -5.219 1.00 91.75 112 CYS A C 1
ATOM 930 O O . CYS A 1 112 ? -7.583 -6.836 -5.642 1.00 91.75 112 CYS A O 1
ATOM 932 N N . TYR A 1 113 ? -6.297 -5.054 -6.045 1.00 90.25 113 TYR A N 1
ATOM 933 C CA . TYR A 1 113 ? -6.123 -5.375 -7.460 1.00 90.25 113 TYR A CA 1
ATOM 934 C C . TYR A 1 113 ? -5.424 -6.725 -7.660 1.00 90.25 113 TYR A C 1
ATOM 936 O O . TYR A 1 113 ? -5.825 -7.485 -8.538 1.00 90.25 113 TYR A O 1
ATOM 944 N N . TYR A 1 114 ? -4.414 -7.069 -6.855 1.00 89.50 114 TYR A N 1
ATOM 945 C CA . TYR A 1 114 ? -3.766 -8.382 -6.958 1.00 89.50 114 TYR A CA 1
ATOM 946 C C . TYR A 1 114 ? -4.676 -9.537 -6.533 1.00 89.50 114 TYR A C 1
ATOM 948 O O . TYR A 1 114 ? -4.542 -10.634 -7.086 1.00 89.50 114 TYR A O 1
ATOM 956 N 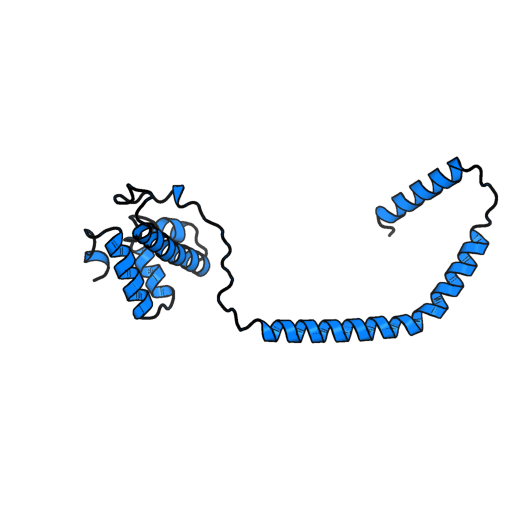N . LEU A 1 115 ? -5.599 -9.289 -5.599 1.00 89.81 115 LEU A N 1
ATOM 957 C CA . LEU A 1 115 ? -6.582 -10.269 -5.147 1.00 89.81 115 LEU A CA 1
ATOM 958 C C . LEU A 1 115 ? -7.612 -10.580 -6.243 1.00 89.81 115 LEU A C 1
ATOM 960 O O . LEU A 1 115 ? -7.793 -11.741 -6.602 1.00 89.81 115 LEU A O 1
ATOM 964 N N . PHE A 1 116 ? -8.234 -9.548 -6.822 1.00 89.44 116 PHE A N 1
ATOM 965 C CA . PHE A 1 116 ? -9.311 -9.709 -7.811 1.00 89.44 116 PHE A CA 1
ATOM 966 C C . PHE A 1 116 ? -8.821 -9.794 -9.265 1.00 89.44 116 PHE A C 1
ATOM 968 O O . PHE A 1 116 ? -9.531 -10.297 -10.131 1.00 89.44 116 PHE A O 1
ATOM 975 N N . ARG A 1 117 ? -7.597 -9.332 -9.546 1.00 86.69 117 ARG A N 1
ATOM 976 C CA . ARG A 1 117 ? -6.957 -9.270 -10.877 1.00 86.69 117 ARG A CA 1
ATOM 977 C C . ARG A 1 117 ? -7.747 -8.501 -11.940 1.00 86.69 117 ARG A C 1
ATOM 979 O O . ARG A 1 117 ? -7.551 -8.727 -13.133 1.00 86.69 117 ARG A O 1
ATOM 986 N N . GLU A 1 118 ? -8.592 -7.563 -11.524 1.00 83.50 118 GLU A N 1
ATOM 987 C CA . GLU A 1 118 ? -9.439 -6.781 -12.423 1.00 83.50 118 GLU A CA 1
ATOM 988 C C . GLU A 1 118 ? -9.017 -5.299 -12.452 1.00 83.50 118 GLU A C 1
ATOM 990 O O . GLU A 1 118 ? -9.018 -4.631 -11.415 1.00 83.50 118 GLU A O 1
ATOM 995 N N . PRO A 1 119 ? -8.667 -4.732 -13.624 1.00 77.94 119 PRO A N 1
ATOM 996 C CA . PRO A 1 119 ? -8.092 -3.386 -13.715 1.00 77.94 119 PRO A CA 1
ATOM 997 C C . PRO A 1 119 ? -9.063 -2.272 -13.301 1.00 77.94 119 PRO A C 1
ATOM 999 O O . PRO A 1 119 ? -8.628 -1.215 -12.845 1.00 77.94 119 PRO A O 1
ATOM 1002 N N . PHE A 1 120 ? -10.375 -2.501 -13.416 1.00 86.38 120 PHE A N 1
ATOM 1003 C CA . PHE A 1 120 ? -11.393 -1.531 -13.012 1.00 86.38 120 PHE A CA 1
ATOM 1004 C C . PHE A 1 120 ? -11.462 -1.338 -11.489 1.00 86.38 120 PHE A C 1
ATOM 1006 O O . PHE A 1 120 ? -11.771 -0.234 -11.031 1.00 86.38 120 PHE A O 1
ATOM 1013 N N . ILE A 1 121 ? -11.122 -2.368 -10.704 1.00 88.75 121 ILE A N 1
ATOM 1014 C CA . ILE A 1 121 ? -11.115 -2.315 -9.233 1.00 88.75 121 ILE A CA 1
ATOM 1015 C C . ILE A 1 121 ? -10.107 -1.285 -8.742 1.00 88.75 121 ILE A C 1
ATOM 1017 O O . ILE A 1 121 ? -10.431 -0.456 -7.899 1.00 88.75 121 ILE A O 1
ATOM 1021 N N . HIS A 1 122 ? -8.910 -1.287 -9.322 1.00 87.50 122 HIS A N 1
ATOM 1022 C CA . HIS A 1 122 ? -7.840 -0.378 -8.940 1.00 87.50 122 HIS A CA 1
ATOM 1023 C C . HIS A 1 122 ? -8.236 1.098 -9.112 1.00 87.50 122 HIS A C 1
ATOM 1025 O O . HIS A 1 122 ? -8.098 1.902 -8.189 1.00 87.50 122 HIS A O 1
ATOM 1031 N N . THR A 1 123 ? -8.782 1.456 -10.278 1.00 87.50 123 THR A N 1
ATOM 1032 C CA . THR A 1 123 ? -9.252 2.822 -10.553 1.00 87.50 123 THR A CA 1
ATOM 1033 C C . THR A 1 123 ? -10.443 3.178 -9.666 1.00 87.50 123 THR A C 1
ATOM 1035 O O . THR A 1 123 ? -10.456 4.230 -9.036 1.00 87.50 123 THR A O 1
ATOM 1038 N N . SER A 1 124 ? -11.413 2.270 -9.540 1.00 90.12 124 SER A N 1
ATOM 1039 C CA . SER A 1 124 ? -12.619 2.498 -8.739 1.00 90.12 124 SER A CA 1
ATOM 1040 C C . SER A 1 124 ? -12.346 2.617 -7.243 1.00 90.12 124 SER A C 1
ATOM 1042 O O . SER A 1 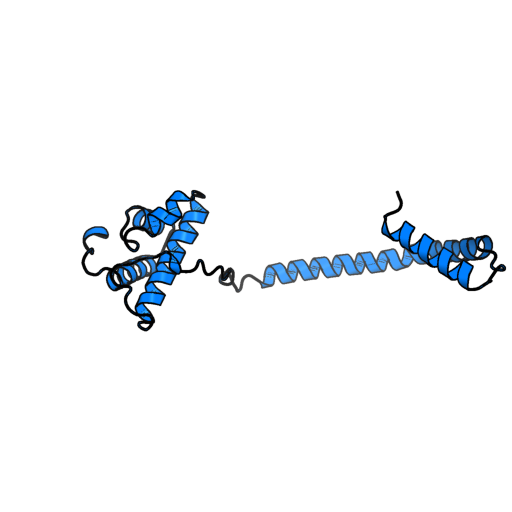124 ? -13.043 3.354 -6.549 1.00 90.12 124 SER A O 1
ATOM 1044 N N . CYS A 1 125 ? -11.322 1.932 -6.742 1.00 90.69 125 CYS A N 1
ATOM 1045 C CA . CYS A 1 125 ? -10.867 2.016 -5.359 1.00 90.69 125 CYS A CA 1
ATOM 1046 C C . CYS A 1 125 ? -10.284 3.402 -5.034 1.00 90.69 125 CYS A C 1
ATOM 1048 O O . CYS A 1 125 ? -10.567 3.961 -3.979 1.00 90.69 125 CYS A O 1
ATOM 1050 N N . ARG A 1 126 ? -9.544 4.000 -5.975 1.00 88.25 126 ARG A N 1
ATOM 1051 C CA . ARG A 1 126 ? -8.945 5.339 -5.841 1.00 88.25 126 ARG A CA 1
ATOM 1052 C C . ARG A 1 126 ? -9.950 6.485 -6.047 1.00 88.25 126 ARG A C 1
ATOM 1054 O O . ARG A 1 126 ? -9.672 7.622 -5.666 1.00 88.25 126 ARG A O 1
ATOM 1061 N N . ASN A 1 127 ? -11.114 6.205 -6.640 1.00 85.81 127 ASN A N 1
ATOM 1062 C CA . ASN A 1 127 ? -12.138 7.213 -6.922 1.00 85.81 127 ASN A CA 1
ATOM 1063 C C . ASN A 1 127 ? -12.627 7.923 -5.654 1.00 85.81 127 ASN A C 1
ATOM 1065 O O . ASN A 1 127 ? -12.724 7.322 -4.583 1.00 85.81 127 ASN A O 1
ATOM 1069 N N . ASN A 1 128 ? -12.984 9.202 -5.808 1.00 84.38 128 ASN A N 1
ATOM 1070 C CA . ASN A 1 128 ? -13.454 10.064 -4.721 1.00 84.38 128 ASN A CA 1
ATOM 1071 C C . ASN A 1 128 ? -12.534 10.010 -3.490 1.00 84.38 128 ASN A C 1
ATOM 1073 O O . ASN A 1 128 ? -13.013 9.952 -2.365 1.00 84.38 128 ASN A O 1
ATOM 1077 N N . CYS A 1 129 ? -11.215 9.966 -3.685 1.00 86.38 129 CYS A N 1
ATOM 1078 C CA . CYS A 1 129 ? -10.254 9.970 -2.578 1.00 86.38 129 CYS A CA 1
ATOM 1079 C C . CYS A 1 129 ? -10.458 8.843 -1.572 1.00 86.38 129 CYS A C 1
ATOM 1081 O O . CYS A 1 129 ? -10.467 9.081 -0.366 1.00 86.38 129 CYS A O 1
ATOM 1083 N N . PHE A 1 130 ? -10.608 7.614 -2.073 1.00 88.44 130 PHE A N 1
ATOM 1084 C CA . PHE A 1 130 ? -10.750 6.415 -1.240 1.00 88.44 130 PHE A CA 1
ATOM 1085 C C . PHE A 1 130 ? -12.051 6.374 -0.413 1.00 88.44 130 PHE A C 1
ATOM 1087 O O . PHE A 1 130 ? -12.179 5.579 0.514 1.00 88.44 130 PHE A O 1
ATOM 1094 N N . THR A 1 131 ? -13.051 7.192 -0.767 1.00 86.94 131 THR A N 1
ATOM 1095 C CA . THR A 1 131 ? -14.408 7.150 -0.181 1.00 86.94 131 THR A CA 1
ATOM 1096 C C . THR A 1 131 ? -15.395 6.329 -1.016 1.00 86.94 131 THR A C 1
ATOM 1098 O O . THR A 1 131 ? -16.606 6.388 -0.818 1.00 86.94 131 THR A O 1
ATOM 1101 N N . SER A 1 132 ? -14.905 5.560 -1.990 1.00 87.94 132 SER A N 1
ATOM 1102 C CA . SER A 1 132 ? -15.759 4.702 -2.806 1.00 87.94 132 SER A CA 1
ATOM 1103 C C . SER A 1 132 ? -16.128 3.405 -2.076 1.00 87.94 132 SER A C 1
ATOM 1105 O O . SER A 1 132 ? -15.374 2.872 -1.261 1.00 87.94 132 SER A O 1
ATOM 1107 N N . LYS A 1 133 ? -17.265 2.808 -2.454 1.00 89.62 133 LYS A N 1
ATOM 1108 C CA . LYS A 1 133 ? -17.662 1.462 -1.989 1.00 89.62 133 LYS A CA 1
ATOM 1109 C C . LYS A 1 133 ? -16.669 0.368 -2.335 1.00 89.62 133 LYS A C 1
ATOM 1111 O O . LYS A 1 133 ? -16.586 -0.619 -1.615 1.00 89.62 133 LYS A O 1
ATOM 1116 N N . TYR A 1 134 ? -15.901 0.565 -3.401 1.00 89.88 134 TYR A N 1
ATOM 1117 C CA . TYR A 1 134 ? -14.849 -0.364 -3.779 1.00 89.88 134 TYR A CA 1
ATOM 1118 C C . TYR A 1 134 ? -13.699 -0.318 -2.782 1.00 89.88 134 TYR A C 1
ATOM 1120 O O . TYR A 1 134 ? -13.174 -1.370 -2.449 1.00 89.88 134 TYR A O 1
ATOM 1128 N N . PHE A 1 135 ? -13.356 0.856 -2.246 1.00 91.56 135 PHE A N 1
ATOM 1129 C CA . PHE A 1 135 ? -12.336 0.952 -1.207 1.00 91.56 135 PHE A CA 1
ATOM 1130 C C . PHE A 1 135 ? -12.757 0.224 0.079 1.00 91.56 135 PHE A C 1
ATOM 1132 O O . PHE A 1 135 ? -11.984 -0.578 0.598 1.00 91.56 135 PHE A O 1
ATOM 1139 N N . LYS A 1 136 ? -13.994 0.437 0.558 1.00 89.69 136 LYS A N 1
ATOM 1140 C CA . LYS A 1 136 ? -14.534 -0.277 1.734 1.00 89.69 136 LYS A CA 1
ATOM 1141 C C . LYS A 1 136 ? -14.532 -1.792 1.521 1.00 89.69 136 LYS A C 1
ATOM 1143 O O . LYS A 1 136 ? -13.979 -2.520 2.336 1.00 89.69 136 LYS A O 1
ATOM 1148 N N . TYR A 1 137 ? -15.055 -2.241 0.380 1.00 90.06 137 TYR A N 1
ATOM 1149 C CA . TYR A 1 137 ? -15.043 -3.653 0.007 1.00 90.06 137 TYR A CA 1
ATOM 1150 C C . TYR A 1 137 ? -13.618 -4.222 -0.033 1.00 90.06 137 TYR A C 1
ATOM 1152 O O . TYR A 1 137 ? -13.360 -5.279 0.532 1.00 90.06 137 TYR A O 1
ATOM 1160 N N . CYS A 1 138 ? -12.668 -3.511 -0.641 1.00 92.06 138 CYS A N 1
ATOM 1161 C CA . CYS A 1 138 ? -11.267 -3.916 -0.651 1.00 92.06 138 CYS A CA 1
ATOM 1162 C C . CYS A 1 138 ? -10.715 -4.070 0.771 1.00 92.06 138 CYS A C 1
ATOM 1164 O O . CYS A 1 138 ? -10.191 -5.127 1.101 1.00 92.06 138 CYS A O 1
ATOM 1166 N N . ALA A 1 139 ? -10.876 -3.059 1.628 1.00 90.75 139 ALA A N 1
ATOM 1167 C CA . ALA A 1 139 ? -10.373 -3.093 2.999 1.00 90.75 139 ALA A CA 1
ATOM 1168 C C . ALA A 1 139 ? -10.951 -4.270 3.811 1.00 90.75 139 ALA A C 1
ATOM 1170 O O . ALA A 1 139 ? -10.216 -4.920 4.548 1.00 90.75 139 ALA A O 1
ATOM 1171 N N . GLU A 1 140 ? -12.236 -4.587 3.633 1.00 89.56 140 GLU A N 1
ATOM 1172 C CA . GLU A 1 140 ? -12.901 -5.725 4.286 1.00 89.56 140 GLU A CA 1
ATOM 1173 C C . GLU A 1 140 ? -12.389 -7.090 3.783 1.00 89.56 140 GLU A C 1
ATOM 1175 O O . GLU A 1 140 ? -12.325 -8.047 4.549 1.00 89.56 140 GLU A O 1
ATOM 1180 N N . ASN A 1 141 ? -11.981 -7.192 2.513 1.00 90.06 141 ASN A N 1
ATOM 1181 C CA . ASN A 1 141 ? -11.486 -8.444 1.920 1.00 90.06 141 ASN A CA 1
ATOM 1182 C C . ASN A 1 141 ? -9.981 -8.676 2.129 1.00 90.06 141 ASN A C 1
ATOM 1184 O O . ASN A 1 141 ? -9.490 -9.769 1.852 1.00 90.06 141 ASN A O 1
ATOM 1188 N N . LEU A 1 142 ? -9.242 -7.673 2.609 1.00 87.44 142 LEU A N 1
ATOM 1189 C CA . LEU A 1 142 ? -7.804 -7.781 2.863 1.00 87.44 142 LEU A CA 1
ATOM 1190 C C . LEU A 1 142 ? -7.458 -8.462 4.201 1.00 87.44 142 LEU A C 1
ATOM 1192 O O . LEU A 1 142 ? -6.274 -8.602 4.493 1.00 87.44 142 LEU A O 1
ATOM 1196 N N . LEU A 1 143 ? -8.458 -8.914 4.975 1.00 85.12 143 LEU A N 1
ATOM 1197 C CA . LEU A 1 143 ? -8.277 -9.549 6.293 1.00 85.12 143 LEU A CA 1
ATOM 1198 C C . LEU A 1 143 ? -7.422 -8.695 7.247 1.00 85.12 143 LEU A C 1
ATOM 1200 O O . LEU A 1 143 ? -6.527 -9.204 7.913 1.00 85.12 143 LEU A O 1
ATOM 1204 N N . LEU A 1 144 ? -7.679 -7.387 7.258 1.00 86.69 144 LEU A N 1
ATOM 1205 C CA . LEU A 1 144 ? -6.975 -6.430 8.109 1.00 86.69 144 LEU A CA 1
ATOM 1206 C C . LEU A 1 144 ? -7.428 -6.561 9.563 1.00 86.69 144 LEU A C 1
ATOM 1208 O O . LEU A 1 144 ? -8.616 -6.770 9.824 1.00 86.69 144 LEU A O 1
ATOM 1212 N N . ASP A 1 145 ? -6.503 -6.355 10.494 1.00 88.81 145 ASP A N 1
ATOM 1213 C CA . ASP A 1 145 ? -6.828 -6.319 11.920 1.00 88.81 145 ASP A CA 1
ATOM 1214 C C . ASP A 1 145 ? -7.630 -5.048 12.276 1.00 88.81 145 ASP A C 1
ATOM 1216 O O . ASP A 1 145 ? -7.586 -4.033 11.568 1.00 88.81 145 ASP A O 1
ATOM 1220 N N . ASP A 1 146 ? -8.338 -5.064 13.411 1.00 87.50 146 ASP A N 1
ATOM 1221 C CA . ASP A 1 146 ? -9.174 -3.937 13.865 1.00 87.50 146 ASP A CA 1
ATOM 1222 C C . ASP A 1 146 ? -8.388 -2.617 13.966 1.00 87.50 146 ASP A C 1
ATOM 1224 O O . ASP A 1 146 ? -8.890 -1.541 13.614 1.00 87.50 146 ASP A O 1
ATOM 1228 N N . ASP A 1 147 ? -7.127 -2.696 14.397 1.00 89.88 147 ASP A N 1
ATOM 1229 C CA . ASP A 1 147 ? -6.226 -1.549 14.493 1.00 89.88 147 ASP A CA 1
ATOM 1230 C C . ASP A 1 147 ? -5.864 -0.981 13.116 1.00 89.88 147 ASP A C 1
ATOM 1232 O O . ASP A 1 147 ? -5.848 0.240 12.926 1.00 89.88 147 ASP A O 1
ATOM 1236 N N . GLU A 1 148 ? -5.607 -1.841 12.131 1.00 89.00 148 GLU A N 1
ATOM 1237 C CA . GLU A 1 148 ? -5.315 -1.423 10.759 1.00 89.00 148 GLU A CA 1
ATOM 1238 C C . GLU A 1 148 ? -6.548 -0.790 10.115 1.00 89.00 148 GLU A C 1
ATOM 1240 O O . GLU A 1 148 ? -6.457 0.277 9.502 1.00 89.00 148 GLU A O 1
ATOM 1245 N N . MET A 1 149 ? -7.723 -1.387 10.323 1.00 88.19 149 MET A N 1
ATOM 1246 C CA . MET A 1 149 ? -8.992 -0.847 9.849 1.00 88.19 149 MET A CA 1
ATOM 1247 C C . MET A 1 149 ? -9.265 0.542 10.437 1.00 88.19 149 MET A C 1
ATOM 1249 O O . MET A 1 149 ? -9.667 1.465 9.722 1.00 88.19 149 MET A O 1
ATOM 1253 N N . LYS A 1 150 ? -8.999 0.730 11.733 1.00 89.25 150 LYS A N 1
ATOM 1254 C CA . LYS A 1 150 ? -9.109 2.033 12.395 1.00 89.25 150 LYS A CA 1
ATOM 1255 C C . LYS A 1 150 ? -8.146 3.054 11.789 1.00 89.25 150 LYS A C 1
ATOM 1257 O O . LYS A 1 150 ? -8.565 4.164 11.466 1.00 89.25 150 LYS A O 1
ATOM 1262 N N . GLN A 1 151 ? -6.892 2.668 11.556 1.00 90.75 151 GLN A N 1
ATOM 1263 C CA . GLN A 1 151 ? -5.904 3.539 10.916 1.00 90.75 151 GLN A CA 1
ATOM 1264 C C . GLN A 1 151 ? -6.308 3.936 9.494 1.00 90.75 151 GLN A C 1
ATOM 1266 O O . GLN A 1 151 ? -6.126 5.091 9.112 1.00 90.75 151 GLN A O 1
ATOM 1271 N N . LEU A 1 152 ? -6.857 3.015 8.696 1.00 89.88 152 LEU A N 1
ATOM 1272 C CA . LEU A 1 152 ? -7.356 3.339 7.357 1.00 89.88 152 LEU A CA 1
ATOM 1273 C C . LEU A 1 152 ? -8.499 4.348 7.423 1.00 89.88 152 LEU A C 1
ATOM 1275 O O . LEU A 1 152 ? -8.465 5.333 6.686 1.00 89.88 152 LEU A O 1
ATOM 1279 N N . LYS A 1 153 ? -9.459 4.155 8.337 1.00 88.69 153 LYS A N 1
ATOM 1280 C CA . LYS A 1 153 ? -10.538 5.123 8.567 1.00 88.69 153 LYS A CA 1
ATOM 1281 C C . LYS A 1 153 ? -9.968 6.498 8.891 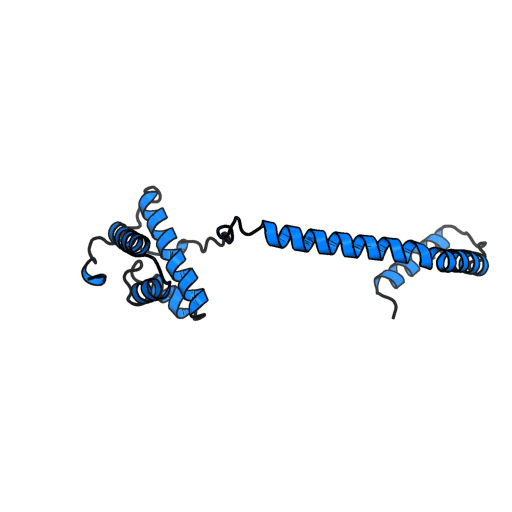1.00 88.69 153 LYS A C 1
ATOM 1283 O O . LYS A 1 153 ? -10.370 7.472 8.266 1.00 88.69 153 LYS A O 1
ATOM 1288 N N . ASP A 1 154 ? -9.009 6.587 9.805 1.00 89.06 154 ASP A N 1
ATOM 1289 C CA . ASP A 1 154 ? -8.418 7.868 10.197 1.00 89.06 154 ASP A CA 1
ATOM 1290 C C . ASP A 1 154 ? -7.635 8.527 9.046 1.00 89.06 154 ASP A C 1
ATOM 1292 O O . ASP A 1 154 ? -7.800 9.721 8.808 1.00 89.06 154 ASP A O 1
ATOM 1296 N N . ASN A 1 155 ? -6.904 7.752 8.237 1.00 88.12 155 ASN A N 1
ATOM 1297 C CA . ASN A 1 155 ? -6.245 8.257 7.026 1.00 88.12 155 ASN A CA 1
ATOM 1298 C C . ASN A 1 155 ? -7.251 8.830 6.012 1.00 88.12 155 ASN A C 1
ATOM 1300 O O . ASN A 1 155 ? -6.989 9.876 5.421 1.00 88.12 155 ASN A O 1
ATOM 1304 N N . VAL A 1 156 ? -8.406 8.179 5.811 1.00 86.62 156 VAL A N 1
ATOM 1305 C CA . VAL A 1 156 ? -9.472 8.701 4.935 1.00 86.62 156 VAL A CA 1
ATOM 1306 C C . VAL A 1 156 ? -10.041 10.008 5.495 1.00 86.62 156 VAL A C 1
ATOM 1308 O O . VAL A 1 156 ? -10.226 10.962 4.739 1.00 86.62 156 VAL A O 1
ATOM 1311 N N . LYS A 1 157 ? -10.254 10.103 6.816 1.00 85.00 157 LYS A N 1
ATOM 1312 C CA . LYS A 1 157 ? -10.741 11.333 7.469 1.00 85.00 157 LYS A CA 1
ATOM 1313 C C . LYS A 1 157 ? -9.786 12.507 7.284 1.00 85.00 157 LYS A C 1
ATOM 1315 O O . LYS A 1 157 ? -10.248 13.607 7.002 1.00 85.00 157 LYS A O 1
ATOM 1320 N N . THR A 1 158 ? -8.476 12.280 7.398 1.00 83.31 158 THR A N 1
ATOM 1321 C CA . THR A 1 158 ? -7.451 13.313 7.172 1.00 83.31 158 THR A CA 1
ATOM 1322 C C . THR A 1 158 ? -7.529 13.898 5.759 1.00 83.31 158 THR A C 1
ATOM 1324 O O . THR A 1 158 ? -7.244 15.079 5.554 1.00 83.31 158 THR A O 1
ATOM 1327 N N . LEU A 1 159 ? -7.943 13.096 4.773 1.00 79.31 159 LEU A N 1
ATOM 1328 C CA . LEU A 1 159 ? -8.069 13.528 3.380 1.00 79.31 159 LEU A CA 1
ATOM 1329 C C . LEU A 1 159 ? -9.427 14.159 3.069 1.00 79.31 159 LEU A C 1
ATOM 1331 O O . LEU A 1 159 ? -9.485 15.148 2.334 1.00 79.31 159 LEU A O 1
ATOM 1335 N N . GLN A 1 160 ? -10.513 13.614 3.615 1.00 76.94 160 GLN A N 1
ATOM 1336 C CA . GLN A 1 160 ? -11.871 14.068 3.328 1.00 76.94 160 GLN A CA 1
ATOM 1337 C C . GLN A 1 160 ? -12.745 14.108 4.597 1.00 76.94 160 GLN A C 1
ATOM 1339 O O . GLN A 1 160 ? -13.621 13.261 4.783 1.00 76.94 160 GLN A O 1
ATOM 1344 N N . PRO A 1 161 ? -12.565 15.132 5.457 1.00 72.19 161 PRO A N 1
ATOM 1345 C CA . PRO A 1 161 ? -13.299 15.255 6.721 1.00 72.19 161 PRO A CA 1
ATOM 1346 C C . PRO A 1 161 ? -14.821 15.371 6.551 1.00 72.19 161 PRO A C 1
ATOM 1348 O O . PRO A 1 161 ? -15.577 15.030 7.454 1.00 72.19 161 PRO A O 1
ATOM 1351 N N . SER A 1 162 ? -15.278 15.853 5.390 1.00 65.88 162 SER A N 1
ATOM 1352 C CA . SER A 1 162 ? -16.686 16.128 5.086 1.00 65.88 162 SER A CA 1
ATOM 1353 C C . SER A 1 162 ? -17.513 14.905 4.672 1.00 65.88 162 SER A C 1
ATOM 1355 O O . SER A 1 162 ? -18.717 15.049 4.491 1.00 65.88 162 SER A O 1
ATOM 1357 N N . LEU A 1 163 ? -16.909 13.719 4.507 1.00 63.59 163 LEU A N 1
ATOM 1358 C CA . LEU A 1 163 ? -17.595 12.520 3.996 1.00 63.59 163 LEU A CA 1
ATOM 1359 C C . LEU A 1 163 ? -17.542 11.325 4.968 1.00 63.59 163 LEU A C 1
ATOM 1361 O O . LEU A 1 163 ? -17.423 10.169 4.560 1.00 63.59 163 LEU A O 1
ATOM 1365 N N . LEU A 1 164 ? -17.622 11.606 6.273 1.00 59.22 164 LEU A N 1
ATOM 1366 C CA . LEU A 1 164 ? -17.511 10.604 7.341 1.00 59.22 164 LEU A CA 1
ATOM 1367 C C . LEU A 1 164 ? -18.658 9.575 7.379 1.00 59.22 164 LEU A C 1
ATOM 1369 O O . LEU A 1 164 ? -18.486 8.510 7.967 1.00 59.22 164 LEU A O 1
ATOM 1373 N N . GLU A 1 165 ? -19.800 9.869 6.754 1.00 60.16 165 GLU A N 1
ATOM 1374 C CA . GLU A 1 165 ? -21.002 9.012 6.758 1.00 60.16 165 GLU A CA 1
ATOM 1375 C C . GLU A 1 165 ? -20.839 7.720 5.938 1.00 60.16 165 GLU A C 1
ATOM 1377 O O . GLU A 1 165 ? -21.709 6.856 5.937 1.00 60.16 165 GLU A O 1
ATOM 1382 N N . PHE A 1 166 ? -19.718 7.558 5.232 1.00 61.09 166 PHE A N 1
ATOM 1383 C CA . PHE A 1 166 ? -19.484 6.399 4.373 1.00 61.09 166 PHE A CA 1
ATOM 1384 C C . PHE A 1 166 ? -19.012 5.133 5.127 1.00 61.09 166 PHE A C 1
ATOM 1386 O O . PHE A 1 166 ? -19.148 4.011 4.632 1.00 61.09 166 PHE A O 1
ATOM 1393 N N . TRP A 1 167 ? -18.439 5.299 6.325 1.00 56.47 167 TRP A N 1
ATOM 1394 C CA . TRP A 1 167 ? -17.795 4.226 7.107 1.00 56.47 167 TRP A CA 1
ATOM 1395 C C . TRP A 1 167 ? -18.550 3.803 8.373 1.00 56.47 167 TRP A C 1
ATOM 1397 O O . TRP A 1 167 ? -18.052 2.945 9.113 1.00 56.47 167 TRP A O 1
ATOM 1407 N N . THR A 1 168 ? -19.707 4.412 8.618 1.00 56.25 168 THR A N 1
ATOM 1408 C CA . THR A 1 168 ? -20.717 3.989 9.599 1.00 56.25 168 THR A CA 1
ATOM 1409 C C . THR A 1 168 ? -21.627 2.935 8.993 1.00 56.25 168 THR A C 1
ATOM 1411 O O . THR A 1 168 ? -21.894 1.938 9.691 1.00 56.25 168 THR A O 1
#

Secondary structure (DSSP, 8-state):
---HHHHHHHHHHHHHHHHTT-----HHHHHHHHHHHHHHTHHHHHHHHHHHHHHHHHHHHHHHHH-TT-TT---------GGG---TT---TT-HHHHHHHHHHHHHHHHHHHHH--HHHHHHHHGGGGTSHHHHHHHHHTT--HHHHHHHHHHHHHH-GGGGGG--

pLDDT: mean 72.27, std 15.49, range [42.75, 92.31]

Organism: Microctonus hyperodae (NCBI:txid165561)